Protein AF-A0A7V5FNX6-F1 (afdb_monomer)

Nearest PD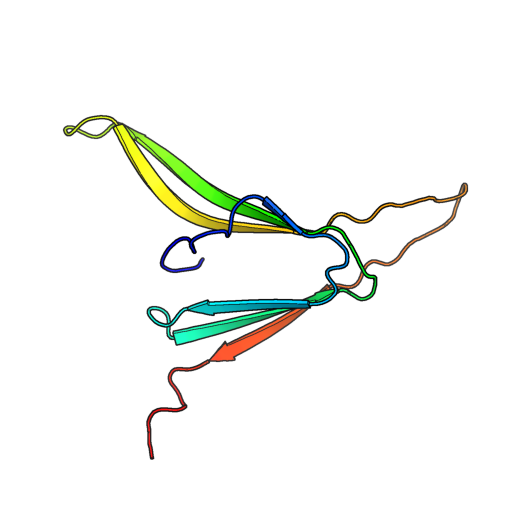B structures (foldseek):
  1k1x-assembly2_B  TM=6.248E-01  e=6.255E-02  Thermococcus litoralis
  1k1x-assembly1_A  TM=6.231E-01  e=1.129E-01  Thermococcus litoralis
  1k1w-assembly1_A  TM=6.092E-01  e=1.932E-01  Thermococcus litoralis
  8amh-assembly2_D  TM=3.805E-01  e=6.012E+00  Rhizobium sp. AAP43
  5m2m-assembly2_M  TM=3.347E-01  e=8.757E+00  Homo sapiens

Sequence (95 aa):
AFSCPLEGETGSFADMQKWVRRDEHFGFELKMKFHDKLELWMFPLETVSLSEGGFERTYQGTTVLPLYRLDLQPGEIREIEIVTEITDLSKNGRN

Foldseek 3Di:
DAPDDDVPQADKDFQDQKDKDDHVPQQKIKIKGWPGGFIKGKDFDWDWDQDPVGIDIDTPGMDIDTDDDDDADVPDDDDTDMDMDMGGRVVVPDD

pLDDT: mean 92.08, std 10.72, range [37.47, 98.06]

Radius of gyration: 17.45 Å; Cα contacts (8 Å, |Δi|>4): 159; chains: 1; bounding box: 44×34×53 Å

Solvent-accessible surface area (backbone atoms only — not comparable to full-atom values): 6076 Å² total; per-residue (Å²): 117,59,87,69,85,61,90,84,45,63,50,77,40,72,77,36,38,66,49,75,50,75,31,80,89,80,27,34,32,45,36,40,38,40,82,59,70,25,4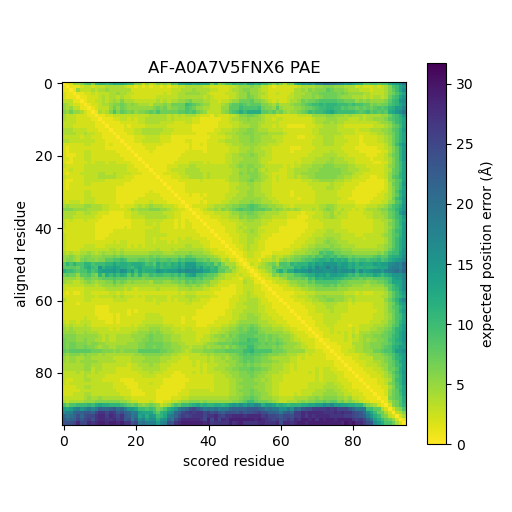0,34,38,29,33,73,40,65,49,78,48,81,54,98,92,39,82,45,78,43,82,66,25,69,47,77,44,79,49,80,89,82,88,75,60,97,91,61,84,83,88,84,65,76,50,74,46,79,44,76,50,70,71,80,76,78,129

Structure (mmCIF, N/CA/C/O backbone):
data_AF-A0A7V5FNX6-F1
#
_entry.id   AF-A0A7V5FNX6-F1
#
loop_
_atom_site.group_PDB
_atom_site.id
_atom_site.type_symbol
_atom_site.label_atom_id
_atom_site.label_alt_id
_atom_site.label_comp_id
_atom_site.label_asym_id
_atom_site.label_entity_id
_atom_site.label_seq_id
_atom_site.pdbx_PDB_ins_code
_atom_site.Cartn_x
_atom_site.Cartn_y
_atom_site.Cartn_z
_atom_site.occupancy
_atom_site.B_iso_or_equiv
_atom_site.auth_seq_id
_atom_site.auth_comp_id
_atom_site.auth_asym_id
_atom_site.auth_atom_id
_atom_site.pdbx_PDB_model_num
ATOM 1 N N . ALA A 1 1 ? 6.903 -6.607 -5.972 1.00 80.62 1 ALA A N 1
ATOM 2 C CA . ALA A 1 1 ? 6.870 -5.223 -6.484 1.00 80.62 1 ALA A CA 1
ATOM 3 C C . ALA A 1 1 ? 6.221 -5.233 -7.862 1.00 80.62 1 ALA A C 1
ATOM 5 O O . ALA A 1 1 ? 6.171 -6.299 -8.466 1.00 80.62 1 ALA A O 1
ATOM 6 N N . PHE A 1 2 ? 5.698 -4.095 -8.317 1.00 93.38 2 PHE A N 1
ATOM 7 C CA . PHE A 1 2 ? 5.244 -3.944 -9.701 1.00 93.38 2 PHE A CA 1
ATOM 8 C C . PHE A 1 2 ? 6.433 -3.558 -10.593 1.00 93.38 2 PHE A C 1
ATOM 10 O O . PHE A 1 2 ? 7.495 -3.210 -10.079 1.00 93.38 2 PHE A O 1
ATOM 17 N N . SER A 1 3 ? 6.287 -3.666 -11.905 1.00 93.75 3 SER A N 1
ATOM 18 C CA . SER A 1 3 ? 7.334 -3.433 -12.900 1.00 93.75 3 SER A CA 1
ATOM 19 C C . SER A 1 3 ? 7.539 -1.951 -13.202 1.00 93.75 3 SER A C 1
ATOM 21 O O . SER A 1 3 ? 8.653 -1.533 -13.502 1.00 93.75 3 SER A O 1
ATOM 23 N N . CYS A 1 4 ? 6.487 -1.143 -13.086 1.00 93.75 4 CYS A N 1
ATOM 24 C CA . CYS A 1 4 ? 6.533 0.300 -13.290 1.00 93.75 4 CYS A CA 1
ATOM 25 C C . CYS A 1 4 ? 5.458 1.016 -12.458 1.00 93.75 4 CYS A C 1
ATOM 27 O O . CYS A 1 4 ? 4.452 0.388 -12.107 1.00 93.75 4 CYS A O 1
ATOM 29 N N . PRO A 1 5 ? 5.637 2.315 -12.145 1.00 93.44 5 PRO A N 1
ATOM 30 C CA . PRO A 1 5 ? 4.574 3.134 -11.572 1.00 93.44 5 PRO A CA 1
ATOM 31 C C . PRO A 1 5 ? 3.448 3.352 -12.594 1.00 93.44 5 PRO A C 1
ATOM 33 O O . PRO A 1 5 ? 3.697 3.408 -13.799 1.00 93.44 5 PRO A O 1
ATOM 36 N N . LEU A 1 6 ? 2.212 3.505 -12.117 1.00 90.25 6 LEU A N 1
ATOM 37 C CA . LEU A 1 6 ? 1.078 3.904 -12.953 1.00 90.25 6 LEU A CA 1
ATOM 38 C C . LEU A 1 6 ? 0.874 5.420 -12.910 1.00 90.25 6 LEU A C 1
ATOM 40 O O . LEU A 1 6 ? 1.067 6.071 -11.880 1.00 90.25 6 LEU A O 1
ATOM 44 N N . GLU A 1 7 ? 0.431 5.984 -14.030 1.00 87.06 7 GLU A N 1
ATOM 45 C CA . GLU A 1 7 ? -0.015 7.372 -14.063 1.00 87.06 7 GLU A CA 1
ATOM 46 C C . GLU A 1 7 ? -1.220 7.551 -13.129 1.00 87.06 7 GLU A C 1
ATOM 48 O O . GLU A 1 7 ? -2.139 6.731 -13.106 1.00 87.06 7 GLU A O 1
ATOM 53 N N . GLY A 1 8 ? -1.189 8.602 -12.309 1.00 85.06 8 GLY A N 1
ATOM 54 C CA . GLY A 1 8 ? -2.220 8.838 -11.301 1.00 85.06 8 GLY A CA 1
ATOM 55 C C . GLY A 1 8 ? -2.176 7.885 -10.101 1.00 85.06 8 GLY A C 1
ATOM 56 O O . GLY A 1 8 ? -3.121 7.894 -9.318 1.00 85.06 8 GLY A O 1
ATOM 57 N N . GLU A 1 9 ? -1.113 7.086 -9.906 1.00 84.75 9 GLU A N 1
ATOM 58 C CA . GLU A 1 9 ? -1.000 6.251 -8.697 1.00 84.75 9 GLU A CA 1
ATOM 59 C C . GLU A 1 9 ? -0.719 7.057 -7.428 1.00 84.75 9 GLU A C 1
ATOM 61 O O . GLU A 1 9 ? -0.938 6.547 -6.339 1.00 84.75 9 GLU A O 1
ATOM 66 N N . THR A 1 10 ? -0.228 8.292 -7.544 1.00 95.50 10 THR A N 1
ATOM 67 C CA . THR A 1 10 ? 0.074 9.132 -6.382 1.00 95.50 10 THR A CA 1
ATOM 68 C C . THR A 1 10 ? -1.148 9.932 -5.964 1.00 95.50 10 THR A C 1
ATOM 70 O O . THR A 1 10 ? -1.613 10.787 -6.717 1.00 95.50 10 THR A O 1
ATOM 73 N N . GLY A 1 11 ? -1.628 9.722 -4.742 1.00 96.38 11 GLY A N 1
ATOM 74 C CA . GLY A 1 11 ? -2.706 10.527 -4.179 1.00 96.38 11 GLY A CA 1
ATOM 75 C C . GLY A 1 11 ? -3.434 9.858 -3.024 1.00 96.38 11 GLY A C 1
ATOM 76 O O . GLY A 1 11 ? -3.034 8.798 -2.536 1.00 96.38 11 GLY A O 1
ATOM 77 N N . SER A 1 12 ? -4.524 10.499 -2.609 1.00 97.19 12 SER A N 1
ATOM 78 C CA . SER A 1 12 ? -5.500 9.946 -1.680 1.00 97.19 12 SER A CA 1
ATOM 79 C C . SER A 1 12 ? -6.815 9.652 -2.398 1.00 97.19 12 SER A C 1
ATOM 81 O O . SER A 1 12 ? -7.290 10.427 -3.229 1.00 97.19 12 SER A O 1
ATOM 83 N N . PHE A 1 13 ? -7.399 8.504 -2.075 1.00 96.50 13 PHE A N 1
ATOM 84 C CA . PHE A 1 13 ? -8.592 7.975 -2.721 1.00 96.50 13 PHE A CA 1
ATOM 85 C C . PHE A 1 13 ? -9.608 7.642 -1.633 1.00 96.50 13 PHE A C 1
ATOM 87 O O . PHE A 1 13 ? -9.398 6.724 -0.843 1.00 96.50 13 PHE A O 1
ATOM 94 N N . ALA A 1 14 ? -10.682 8.424 -1.555 1.00 97.00 14 ALA A N 1
ATOM 95 C CA . ALA A 1 14 ? -11.734 8.247 -0.558 1.00 97.00 14 ALA A CA 1
ATOM 96 C C . ALA A 1 14 ? -12.685 7.093 -0.917 1.00 97.00 14 ALA A C 1
ATOM 98 O O . ALA A 1 14 ? -12.772 6.682 -2.074 1.00 97.00 14 ALA A O 1
ATOM 99 N N . ASP A 1 15 ? -13.421 6.602 0.085 1.00 96.50 15 ASP A N 1
ATOM 100 C CA . ASP A 1 15 ? -14.477 5.587 -0.057 1.00 96.50 15 ASP A CA 1
ATOM 101 C C . ASP A 1 15 ? -14.039 4.290 -0.759 1.00 96.50 15 ASP A C 1
ATOM 103 O O . ASP A 1 15 ? -14.834 3.588 -1.395 1.00 96.50 15 ASP A O 1
ATOM 107 N N . MET A 1 16 ? -12.765 3.937 -0.606 1.00 97.62 16 MET A N 1
ATOM 108 C CA . MET A 1 16 ? -12.176 2.745 -1.191 1.00 97.62 16 MET A CA 1
ATOM 109 C C . MET A 1 16 ? -12.531 1.515 -0.363 1.00 97.62 16 MET A C 1
ATOM 111 O O . MET A 1 16 ? -12.310 1.470 0.842 1.00 97.62 16 MET A O 1
ATOM 115 N N . GLN A 1 17 ? -13.036 0.481 -1.033 1.00 96.94 17 GLN A N 1
ATOM 116 C CA . GLN A 1 17 ? -13.280 -0.840 -0.433 1.00 96.94 17 GLN A CA 1
ATOM 117 C C . GLN A 1 17 ? -12.529 -1.960 -1.168 1.00 96.94 17 GLN A C 1
ATOM 119 O O . GLN A 1 17 ? -12.397 -3.084 -0.688 1.00 96.94 17 GLN A O 1
ATOM 124 N N . LYS A 1 18 ? -12.016 -1.657 -2.360 1.00 97.25 18 LYS A N 1
ATOM 125 C CA . LYS A 1 18 ? -11.281 -2.592 -3.199 1.00 97.25 18 LYS A CA 1
ATOM 126 C C . LYS A 1 18 ? -10.234 -1.836 -3.993 1.00 97.25 18 LYS A C 1
ATOM 128 O O . LYS A 1 18 ? -10.540 -0.814 -4.597 1.00 97.25 18 LYS A O 1
ATOM 133 N N . TRP A 1 19 ? -9.039 -2.393 -4.056 1.00 96.88 19 TRP A N 1
ATOM 134 C CA . TRP A 1 19 ? -7.979 -1.940 -4.937 1.00 96.88 19 TRP A CA 1
ATOM 135 C C . TRP A 1 19 ? -7.487 -3.112 -5.780 1.00 96.88 19 TRP A C 1
ATOM 137 O O . TRP A 1 19 ? -7.398 -4.240 -5.294 1.00 96.88 19 TRP A O 1
ATOM 147 N N . VAL A 1 20 ? -7.223 -2.870 -7.060 1.00 96.19 20 VAL A N 1
ATOM 148 C CA . VAL A 1 20 ? -6.721 -3.888 -7.986 1.00 96.19 20 VAL A CA 1
ATOM 149 C C . VAL A 1 20 ? -5.599 -3.287 -8.792 1.00 96.19 20 VAL A C 1
ATOM 151 O O . VAL A 1 20 ? -5.741 -2.183 -9.317 1.00 96.19 20 VAL A O 1
ATOM 154 N N . ARG A 1 21 ? -4.519 -4.044 -8.939 1.00 95.25 21 ARG A N 1
ATOM 155 C CA . ARG A 1 21 ? -3.447 -3.697 -9.854 1.00 95.25 21 ARG A CA 1
ATOM 156 C C . ARG A 1 21 ? -2.948 -4.910 -10.602 1.00 95.25 21 ARG A C 1
ATOM 158 O O . ARG A 1 21 ? -2.617 -5.936 -10.012 1.00 95.25 21 ARG A O 1
ATOM 165 N N . ARG A 1 22 ? -2.863 -4.735 -11.912 1.00 95.56 22 ARG A N 1
ATOM 166 C CA . ARG A 1 22 ? -2.305 -5.693 -12.851 1.00 95.56 22 ARG A CA 1
ATOM 167 C C . ARG A 1 22 ? -0.882 -5.296 -13.211 1.00 95.56 22 ARG A C 1
ATOM 169 O O . ARG A 1 22 ? -0.596 -4.116 -13.391 1.00 95.56 22 ARG A O 1
ATOM 176 N N . ASP A 1 23 ? -0.029 -6.297 -13.339 1.00 95.00 23 ASP A N 1
ATOM 177 C CA . ASP A 1 23 ? 1.311 -6.188 -13.886 1.00 95.00 23 ASP A CA 1
ATOM 178 C C . ASP A 1 23 ? 1.427 -7.105 -15.098 1.00 95.00 23 ASP A C 1
ATOM 180 O O . ASP A 1 23 ? 1.439 -8.329 -14.965 1.00 95.00 23 ASP A O 1
ATOM 184 N N . GLU A 1 24 ? 1.469 -6.531 -16.294 1.00 93.19 24 GLU A N 1
ATOM 185 C CA . GLU A 1 24 ? 1.581 -7.331 -17.516 1.00 93.19 24 GLU A CA 1
ATOM 186 C C . GLU A 1 24 ? 2.992 -7.875 -17.720 1.00 93.19 24 GLU A C 1
ATOM 188 O O . GLU A 1 24 ? 3.148 -8.991 -18.208 1.00 93.19 24 GLU A O 1
ATOM 193 N N . HIS A 1 25 ? 4.011 -7.123 -17.299 1.00 92.81 25 HIS A N 1
ATOM 194 C CA . HIS A 1 25 ? 5.406 -7.524 -17.440 1.00 92.81 25 HIS A CA 1
ATOM 195 C C . HIS A 1 25 ? 5.733 -8.722 -16.544 1.00 92.81 25 HIS A C 1
ATOM 197 O O . HIS A 1 25 ? 6.341 -9.690 -16.996 1.00 92.81 25 HIS A O 1
ATOM 203 N N . PHE A 1 26 ? 5.287 -8.687 -15.286 1.00 92.62 26 PHE A N 1
ATOM 204 C CA . PHE A 1 26 ? 5.431 -9.814 -14.362 1.00 92.62 26 PHE A CA 1
ATOM 205 C C . PHE A 1 26 ? 4.297 -10.842 -14.458 1.00 92.62 26 PHE A C 1
ATOM 207 O O . PHE A 1 26 ? 4.395 -11.912 -13.860 1.00 92.62 26 PHE A O 1
ATOM 214 N N . GLY A 1 27 ? 3.234 -10.554 -15.211 1.00 95.38 27 GLY A N 1
ATOM 215 C CA . GLY A 1 27 ? 2.152 -11.495 -15.490 1.00 95.38 27 GLY A CA 1
ATOM 216 C C . GLY A 1 27 ? 1.289 -11.847 -14.278 1.00 95.38 27 GLY A C 1
ATOM 217 O O . GLY A 1 27 ? 0.872 -12.997 -14.156 1.00 95.38 27 GLY A O 1
ATOM 218 N N . PHE A 1 28 ? 0.991 -10.895 -13.389 1.00 96.00 28 PHE A N 1
ATOM 219 C CA . PHE A 1 28 ? 0.105 -11.130 -12.240 1.00 96.00 28 PHE A CA 1
ATOM 220 C C . PHE A 1 28 ? -0.897 -9.993 -12.011 1.00 96.00 28 PHE A C 1
ATOM 222 O O . PHE A 1 28 ? -0.732 -8.872 -12.486 1.00 96.00 28 PHE A O 1
ATOM 229 N N . GLU A 1 29 ? -1.945 -10.277 -11.246 1.00 97.19 29 GLU A N 1
ATOM 230 C CA . GLU A 1 29 ? -2.881 -9.285 -10.718 1.00 97.19 29 GLU A CA 1
ATOM 231 C C . GLU A 1 29 ? -2.967 -9.421 -9.200 1.00 97.19 29 GLU A C 1
ATOM 233 O O . GLU A 1 29 ? -3.173 -10.520 -8.689 1.00 97.19 29 GLU A O 1
ATOM 238 N N . LEU A 1 30 ? -2.818 -8.310 -8.481 1.00 97.06 30 LEU A N 1
ATOM 239 C CA . LEU A 1 30 ? -3.051 -8.220 -7.045 1.00 97.06 30 LEU A CA 1
ATOM 240 C C . LEU A 1 30 ? -4.377 -7.502 -6.803 1.00 97.06 30 LEU A C 1
ATOM 242 O O . LEU A 1 30 ? -4.579 -6.377 -7.262 1.00 97.06 30 LEU A O 1
ATOM 246 N N . LYS A 1 31 ? -5.261 -8.131 -6.035 1.00 98.06 31 LYS A N 1
ATOM 247 C CA . LYS A 1 31 ? -6.476 -7.515 -5.501 1.00 98.06 31 LYS A CA 1
ATOM 248 C C . LYS A 1 31 ? -6.345 -7.397 -3.994 1.00 98.06 31 LYS A C 1
ATOM 250 O O . LYS A 1 31 ? -5.966 -8.355 -3.326 1.00 98.06 31 LYS A O 1
ATOM 255 N N . MET A 1 32 ? -6.724 -6.247 -3.465 1.00 97.81 32 MET A N 1
ATOM 256 C CA . MET A 1 32 ? -6.911 -6.006 -2.042 1.00 97.81 32 MET A CA 1
ATOM 257 C C . MET A 1 32 ? -8.373 -5.640 -1.815 1.00 97.81 32 MET A C 1
ATOM 259 O O . MET A 1 32 ? -8.932 -4.823 -2.550 1.00 97.81 32 MET A O 1
ATOM 263 N N . LYS A 1 33 ? -9.005 -6.255 -0.820 1.00 98.00 33 LYS A N 1
ATOM 264 C CA . LYS A 1 33 ? -10.349 -5.908 -0.360 1.00 98.00 33 LYS A CA 1
ATOM 265 C C . LYS A 1 33 ? -10.267 -5.498 1.101 1.00 98.00 33 LYS A C 1
ATOM 267 O O . LYS A 1 33 ? -9.608 -6.165 1.898 1.00 98.00 33 LYS A O 1
ATOM 272 N N . PHE A 1 34 ? -10.947 -4.411 1.416 1.00 96.56 34 PHE A N 1
ATOM 273 C CA . PHE A 1 34 ? -11.052 -3.857 2.755 1.00 96.56 34 PHE A CA 1
ATOM 274 C C . PHE A 1 34 ? -12.465 -4.124 3.262 1.00 96.56 34 PHE A C 1
ATOM 276 O O . PHE A 1 34 ? -13.425 -4.002 2.496 1.00 96.56 34 PHE A O 1
ATOM 283 N N . HIS A 1 35 ? -12.597 -4.528 4.524 1.00 93.69 35 HIS A N 1
ATOM 284 C CA . HIS A 1 35 ? -13.914 -4.761 5.114 1.00 93.69 35 HIS A CA 1
ATOM 285 C C . HIS A 1 35 ? -14.728 -3.455 5.148 1.00 93.69 35 HIS A C 1
ATOM 287 O O . HIS A 1 35 ? -15.816 -3.370 4.572 1.00 93.69 35 HIS A O 1
ATOM 293 N N . ASP A 1 36 ? -14.134 -2.414 5.733 1.00 91.81 36 ASP A N 1
ATOM 294 C CA . ASP A 1 36 ? -14.689 -1.066 5.810 1.00 91.81 36 ASP A CA 1
ATOM 295 C C . ASP A 1 36 ? -14.301 -0.225 4.580 1.00 91.81 36 ASP A C 1
ATOM 297 O O . ASP A 1 36 ? -13.230 -0.403 3.993 1.00 91.81 36 ASP A O 1
ATOM 301 N N . LYS A 1 37 ? -15.158 0.736 4.208 1.00 94.62 37 LYS A N 1
ATOM 302 C CA . LYS A 1 37 ? -14.758 1.814 3.292 1.00 94.62 37 LYS A CA 1
ATOM 303 C C . LYS A 1 37 ? -13.750 2.713 3.994 1.00 94.62 37 LYS A C 1
ATOM 305 O O . LYS A 1 37 ? -13.987 3.143 5.122 1.00 94.62 37 LYS A O 1
ATOM 310 N N . LEU A 1 38 ? -12.656 3.020 3.311 1.00 96.31 38 LEU A N 1
ATOM 311 C CA . LEU A 1 38 ? -11.552 3.781 3.877 1.00 96.31 38 LEU A CA 1
ATOM 312 C C . LEU A 1 38 ? -10.917 4.724 2.860 1.00 96.31 38 LEU A C 1
ATOM 314 O O . LEU A 1 38 ? -11.178 4.655 1.659 1.00 96.31 38 LEU A O 1
ATOM 318 N N . GLU A 1 39 ? -10.073 5.618 3.357 1.00 97.94 39 GLU A N 1
ATOM 319 C CA . GLU A 1 39 ? -9.203 6.427 2.515 1.00 97.94 39 GLU A CA 1
ATOM 320 C C . GLU A 1 39 ? -7.937 5.623 2.202 1.00 97.94 39 GLU A C 1
ATOM 322 O O . GLU A 1 39 ? -7.280 5.107 3.104 1.00 97.94 39 GLU A O 1
ATOM 327 N N . LEU A 1 40 ? -7.601 5.487 0.925 1.00 97.44 40 LEU A N 1
ATOM 328 C CA . LEU A 1 40 ? -6.409 4.787 0.468 1.00 97.44 40 LEU A CA 1
ATOM 329 C C . LEU A 1 40 ? -5.385 5.814 0.006 1.00 97.44 40 LEU A C 1
ATOM 331 O O . LEU A 1 40 ? -5.688 6.628 -0.862 1.00 97.44 40 LEU A O 1
ATOM 335 N N . TRP A 1 41 ? -4.178 5.786 0.556 1.00 97.56 41 TRP A N 1
ATOM 336 C CA . TRP A 1 41 ? -3.061 6.563 0.028 1.00 97.56 41 TRP A CA 1
ATOM 337 C C . TRP A 1 41 ? -2.185 5.673 -0.832 1.00 97.56 41 TRP A C 1
ATOM 339 O O . TRP A 1 41 ? -1.853 4.548 -0.453 1.00 97.56 41 TRP A O 1
ATOM 349 N N . MET A 1 42 ? -1.809 6.184 -1.996 1.00 97.19 42 MET A N 1
ATOM 350 C CA . MET A 1 42 ? -0.948 5.481 -2.932 1.00 97.19 42 MET A CA 1
ATOM 351 C C . MET A 1 42 ? 0.162 6.408 -3.411 1.00 97.19 42 MET A C 1
ATOM 353 O O . MET A 1 42 ? -0.048 7.615 -3.527 1.00 97.19 42 MET A O 1
ATOM 357 N N . PHE A 1 43 ? 1.357 5.854 -3.604 1.00 96.06 43 PHE A N 1
ATOM 358 C CA . PHE A 1 43 ? 2.518 6.552 -4.163 1.00 96.06 43 PHE A CA 1
ATOM 359 C C . PHE A 1 43 ? 3.629 5.551 -4.522 1.00 96.06 43 PHE A C 1
ATOM 361 O O . PHE A 1 43 ? 3.713 4.483 -3.900 1.00 96.06 43 PHE A O 1
ATOM 368 N N . PRO A 1 44 ? 4.519 5.886 -5.471 1.00 95.50 44 PRO A N 1
ATOM 369 C CA . PRO A 1 44 ? 5.670 5.055 -5.787 1.00 95.50 44 PRO A CA 1
ATOM 370 C C . PRO A 1 44 ? 6.693 5.097 -4.648 1.00 95.50 44 PRO A C 1
ATOM 372 O O . PRO A 1 44 ? 7.053 6.161 -4.145 1.00 95.50 44 PRO A O 1
ATOM 375 N N . LEU A 1 45 ? 7.189 3.929 -4.251 1.00 95.19 45 LEU A N 1
ATOM 376 C CA . LEU A 1 45 ? 8.388 3.802 -3.436 1.00 95.19 45 LEU A CA 1
ATOM 377 C C . LEU A 1 45 ? 9.597 3.879 -4.363 1.00 95.19 45 LEU A C 1
ATOM 379 O O . LEU A 1 45 ? 9.776 3.027 -5.233 1.00 95.19 45 LEU A O 1
ATOM 383 N N . GLU A 1 46 ? 10.446 4.877 -4.154 1.00 94.94 46 GLU A N 1
ATOM 384 C CA . GLU A 1 46 ? 11.642 5.082 -4.962 1.00 94.94 46 GLU A CA 1
ATOM 385 C C . GLU A 1 46 ? 12.874 5.260 -4.089 1.00 94.94 46 GLU A C 1
ATOM 387 O O . GLU A 1 46 ? 12.818 5.792 -2.979 1.00 94.94 46 GLU A O 1
ATOM 392 N N . THR A 1 47 ? 14.007 4.833 -4.627 1.00 95.00 47 THR A N 1
ATOM 393 C CA . THR A 1 47 ? 15.324 5.025 -4.026 1.00 95.00 47 THR A CA 1
ATOM 394 C C . THR A 1 47 ? 16.126 5.998 -4.866 1.00 95.00 47 THR A C 1
ATOM 396 O O . THR A 1 47 ? 16.079 5.933 -6.095 1.00 95.00 47 THR A O 1
ATOM 399 N N . VAL A 1 48 ? 16.894 6.862 -4.207 1.00 94.88 48 VAL A N 1
ATOM 400 C CA . VAL A 1 48 ? 17.888 7.714 -4.862 1.00 94.88 48 VAL A CA 1
ATOM 401 C C . VAL A 1 48 ? 19.271 7.145 -4.578 1.00 94.88 48 VAL A C 1
ATOM 403 O O . VAL A 1 48 ? 19.633 6.951 -3.417 1.00 94.88 48 VAL A O 1
ATOM 406 N N . SER A 1 49 ? 20.039 6.888 -5.629 1.00 93.25 49 SER A N 1
ATOM 407 C CA . SER A 1 49 ? 21.433 6.451 -5.550 1.00 93.25 49 SER A CA 1
ATOM 408 C C . SER A 1 49 ? 22.335 7.385 -6.347 1.00 93.25 49 SER A C 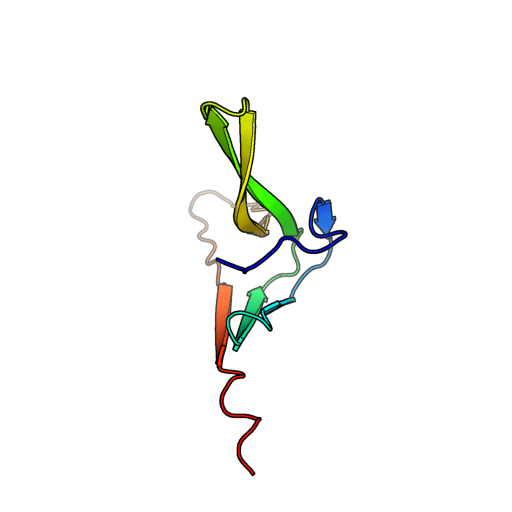1
ATOM 410 O O . SER A 1 49 ? 21.886 8.054 -7.275 1.00 93.25 49 SER A O 1
ATOM 412 N N . LEU A 1 50 ? 23.614 7.437 -5.975 1.00 94.06 50 LEU A N 1
ATOM 413 C CA . LEU A 1 50 ? 24.643 8.145 -6.729 1.00 94.06 50 LEU A CA 1
ATOM 414 C C . LEU A 1 50 ? 25.452 7.125 -7.536 1.00 94.06 50 LEU A C 1
ATOM 416 O O . LEU A 1 50 ? 26.043 6.218 -6.950 1.00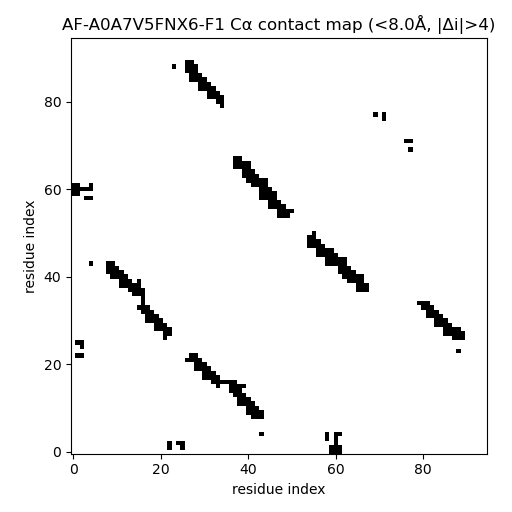 94.06 50 LEU A O 1
ATOM 420 N N . SER A 1 51 ? 25.470 7.280 -8.857 1.00 86.69 51 SER A N 1
ATOM 421 C CA . SER A 1 51 ? 26.300 6.513 -9.790 1.00 86.69 51 SER A CA 1
ATOM 422 C C . SER A 1 51 ? 27.348 7.423 -10.447 1.00 86.69 51 SER A C 1
ATOM 424 O O . SER A 1 51 ? 27.369 8.637 -10.222 1.00 86.69 51 SER A O 1
ATOM 426 N N . GLU A 1 52 ? 28.228 6.858 -11.280 1.00 89.88 52 GLU A N 1
ATOM 427 C CA . GLU A 1 52 ? 29.185 7.640 -12.085 1.00 89.88 52 GLU A CA 1
ATOM 428 C C . GLU A 1 52 ? 28.481 8.603 -13.060 1.00 89.88 52 GLU A C 1
ATOM 430 O O . GLU A 1 52 ? 29.036 9.641 -13.416 1.00 89.88 52 GLU A O 1
ATOM 435 N N . GLY A 1 53 ? 27.241 8.286 -13.453 1.00 88.38 53 GLY A N 1
ATOM 436 C CA . GLY A 1 53 ? 26.391 9.125 -14.300 1.00 88.38 53 GLY A CA 1
ATOM 437 C C . GLY A 1 53 ? 25.628 10.218 -13.545 1.00 88.38 53 GLY A C 1
ATOM 438 O O . GLY A 1 53 ? 24.918 11.002 -14.174 1.00 88.38 53 GLY A O 1
ATOM 439 N N . GLY A 1 54 ? 25.769 10.294 -12.217 1.00 92.06 54 GLY A N 1
ATOM 440 C CA . GLY A 1 54 ? 25.057 11.238 -11.358 1.00 92.06 54 GLY A CA 1
ATOM 441 C C . GLY A 1 54 ? 23.969 10.574 -10.512 1.00 92.06 54 GLY A C 1
ATOM 442 O O . GLY A 1 54 ? 24.056 9.402 -10.156 1.00 92.06 54 GLY A O 1
ATOM 443 N N . PHE A 1 55 ? 22.960 11.353 -10.116 1.00 92.75 55 PHE A N 1
ATOM 444 C CA . PHE A 1 55 ? 21.853 10.842 -9.308 1.00 92.75 55 PHE A CA 1
ATOM 445 C C . PHE A 1 55 ? 20.864 10.046 -10.157 1.00 92.75 55 PHE A C 1
ATOM 447 O O . PHE A 1 55 ? 20.371 10.535 -11.172 1.00 92.75 55 PHE A O 1
ATOM 454 N N . GLU A 1 56 ? 20.501 8.865 -9.672 1.00 92.88 56 GLU A N 1
ATOM 455 C CA . GLU A 1 56 ? 19.484 8.006 -10.268 1.00 92.88 56 GLU A CA 1
ATOM 456 C C . GLU A 1 56 ? 18.339 7.798 -9.276 1.00 92.88 56 GLU A C 1
ATOM 458 O O . GLU A 1 56 ? 18.560 7.421 -8.123 1.00 92.88 56 GLU A O 1
ATOM 463 N N . ARG A 1 57 ? 17.102 8.040 -9.727 1.00 92.62 57 ARG A N 1
ATOM 464 C CA . ARG A 1 57 ? 15.875 7.708 -8.992 1.00 92.62 57 ARG A CA 1
ATOM 465 C C . ARG A 1 57 ? 15.293 6.441 -9.601 1.00 92.62 57 ARG A C 1
ATOM 467 O O . ARG A 1 57 ? 14.935 6.439 -10.775 1.00 92.62 57 ARG A O 1
ATOM 474 N N . THR A 1 58 ? 15.200 5.382 -8.807 1.00 93.25 58 THR A N 1
ATOM 475 C CA . THR A 1 58 ? 14.719 4.074 -9.267 1.00 93.25 58 THR A CA 1
ATOM 476 C C . THR A 1 58 ? 13.445 3.694 -8.532 1.00 93.25 58 THR A C 1
ATOM 478 O O . THR A 1 58 ? 13.399 3.742 -7.303 1.00 93.25 58 THR A O 1
ATOM 481 N N . TYR A 1 59 ? 12.429 3.285 -9.288 1.00 94.75 59 TYR A N 1
ATOM 482 C CA . TYR A 1 59 ? 11.190 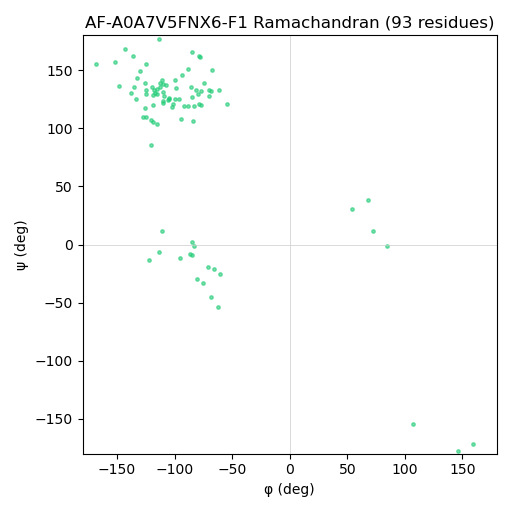2.725 -8.760 1.00 94.75 59 TYR A CA 1
ATOM 483 C C . TYR A 1 59 ? 11.431 1.337 -8.156 1.00 94.75 59 TYR A C 1
ATOM 485 O O . TYR A 1 59 ? 11.994 0.460 -8.805 1.00 94.75 59 TYR A O 1
ATOM 493 N N . GLN A 1 60 ? 10.993 1.138 -6.915 1.00 95.06 60 GLN A N 1
ATOM 494 C CA . GLN A 1 60 ? 11.138 -0.116 -6.162 1.00 95.06 60 GLN A CA 1
ATOM 495 C C . GLN A 1 60 ? 9.794 -0.804 -5.886 1.00 95.06 60 GLN A C 1
ATOM 497 O O . GLN A 1 60 ? 9.745 -1.917 -5.360 1.00 95.06 60 GLN A O 1
ATOM 502 N N . GLY A 1 61 ? 8.684 -0.156 -6.228 1.00 95.12 61 GLY A N 1
ATOM 503 C CA . GLY A 1 61 ? 7.340 -0.671 -6.007 1.00 95.12 61 GLY A CA 1
ATOM 504 C C . GLY A 1 61 ? 6.357 0.445 -5.699 1.00 95.12 61 GLY A C 1
ATOM 505 O O . GLY A 1 61 ? 6.712 1.616 -5.684 1.00 95.12 61 GLY A O 1
ATOM 506 N N . THR A 1 62 ? 5.108 0.082 -5.436 1.00 95.38 62 THR A N 1
ATOM 507 C CA . THR A 1 62 ? 4.066 1.042 -5.061 1.00 95.38 62 THR A CA 1
ATOM 508 C C . THR A 1 62 ? 3.612 0.771 -3.650 1.00 95.38 62 THR A C 1
ATOM 510 O O . THR A 1 62 ? 3.343 -0.373 -3.278 1.00 95.38 62 THR A O 1
ATOM 513 N N . THR A 1 63 ? 3.507 1.846 -2.886 1.00 96.06 63 THR A N 1
ATOM 514 C CA . THR A 1 63 ? 2.908 1.846 -1.564 1.00 96.06 63 THR A CA 1
ATOM 515 C C . THR A 1 63 ? 1.396 1.915 -1.702 1.00 96.06 63 THR A C 1
ATOM 517 O O . THR A 1 63 ? 0.872 2.750 -2.435 1.00 96.06 63 THR A O 1
ATOM 520 N N . VAL A 1 64 ? 0.702 1.052 -0.965 1.00 95.69 64 VAL A N 1
ATOM 521 C CA . VAL A 1 64 ? -0.751 1.085 -0.792 1.00 95.69 64 VAL A CA 1
ATOM 522 C C . VAL A 1 64 ? -1.020 1.127 0.702 1.00 95.69 64 VAL A C 1
ATOM 524 O O . VAL A 1 64 ? -0.764 0.153 1.409 1.00 95.69 64 VAL A O 1
ATOM 527 N N . LEU A 1 65 ? -1.493 2.269 1.186 1.00 96.25 65 LEU A N 1
ATOM 528 C CA . LEU A 1 65 ? -1.690 2.538 2.603 1.00 96.25 65 LEU A CA 1
ATOM 529 C C . LEU A 1 65 ? -3.189 2.732 2.881 1.00 96.25 65 LEU A C 1
ATOM 531 O O . LEU A 1 65 ? -3.728 3.783 2.539 1.00 96.25 65 LEU A O 1
ATOM 535 N N . PRO A 1 66 ? -3.885 1.740 3.463 1.00 96.25 66 PRO A N 1
ATOM 536 C CA . PRO A 1 66 ? -5.270 1.894 3.901 1.00 96.25 66 PRO A CA 1
ATOM 537 C C . PRO A 1 66 ? -5.345 2.635 5.245 1.00 96.25 66 PRO A C 1
ATOM 539 O O . PRO A 1 66 ? -4.782 2.178 6.241 1.00 96.25 66 PRO A O 1
ATOM 542 N N . LEU A 1 67 ? -6.041 3.774 5.289 1.00 96.62 67 LEU A N 1
ATOM 543 C CA . LEU A 1 67 ? -6.199 4.591 6.494 1.00 96.62 67 LEU A CA 1
ATOM 544 C C . LEU A 1 67 ? -7.497 4.231 7.229 1.00 96.62 67 LEU A C 1
ATOM 546 O O . LEU A 1 67 ? -8.590 4.612 6.812 1.00 96.62 67 LEU A O 1
ATOM 550 N N . TYR A 1 68 ? -7.368 3.563 8.376 1.00 94.31 68 TYR A N 1
ATOM 551 C CA . TYR A 1 68 ? -8.484 3.295 9.285 1.00 94.31 68 TYR A CA 1
ATOM 552 C C . TYR A 1 68 ? -8.600 4.409 10.328 1.00 94.31 68 TYR A C 1
ATOM 554 O O . TYR A 1 68 ? -7.681 4.636 11.116 1.00 94.31 68 TYR A O 1
ATOM 562 N N . ARG A 1 69 ? -9.743 5.102 10.351 1.00 91.38 69 ARG A N 1
ATOM 563 C CA . ARG A 1 69 ? -10.079 6.048 11.423 1.00 91.38 69 ARG A CA 1
ATOM 564 C C . ARG A 1 69 ? -10.693 5.261 12.574 1.00 91.38 69 ARG A C 1
ATOM 566 O O . ARG A 1 69 ? -11.813 4.776 12.458 1.00 91.38 69 ARG A O 1
ATOM 573 N N . LEU A 1 70 ? -9.929 5.103 13.648 1.00 92.12 70 LEU A N 1
ATOM 574 C CA . LEU A 1 70 ? -10.335 4.347 14.826 1.00 92.12 70 LEU A CA 1
ATOM 575 C C . LEU A 1 70 ? -10.810 5.311 15.913 1.00 92.12 70 LEU A C 1
ATOM 577 O O . LEU A 1 70 ? -10.070 6.213 16.301 1.00 92.12 70 LEU A O 1
ATOM 581 N N . ASP A 1 71 ? -12.027 5.098 16.398 1.00 93.12 71 ASP A N 1
ATOM 582 C CA . ASP A 1 71 ? -12.569 5.727 17.601 1.00 93.12 71 ASP A CA 1
ATOM 583 C C . ASP A 1 71 ? -12.888 4.593 18.576 1.00 93.12 71 ASP A C 1
ATOM 585 O O . ASP A 1 71 ? -1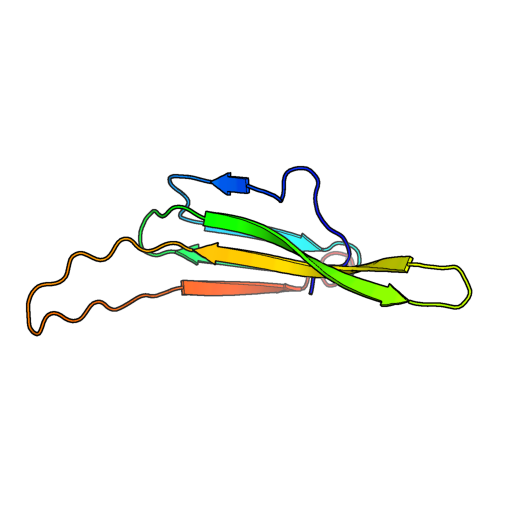3.795 3.806 18.314 1.00 93.12 71 ASP A O 1
ATOM 589 N N . LEU A 1 72 ? -12.054 4.428 19.607 1.00 95.81 72 LEU A N 1
ATOM 590 C CA . LEU A 1 72 ? -12.096 3.282 20.519 1.00 95.81 72 LEU A CA 1
ATOM 591 C C . LEU A 1 72 ? -12.232 3.753 21.962 1.00 95.81 72 LEU A C 1
ATOM 593 O O . LEU A 1 72 ? -11.483 4.620 22.421 1.00 95.81 72 LEU A O 1
ATOM 597 N N . GLN A 1 73 ? -13.150 3.132 22.696 1.00 97.06 73 GLN A N 1
ATOM 598 C CA . GLN A 1 73 ? -13.297 3.326 24.135 1.00 97.06 73 GLN A CA 1
ATOM 599 C C . GLN A 1 73 ? -12.245 2.525 24.926 1.00 97.06 73 GLN A C 1
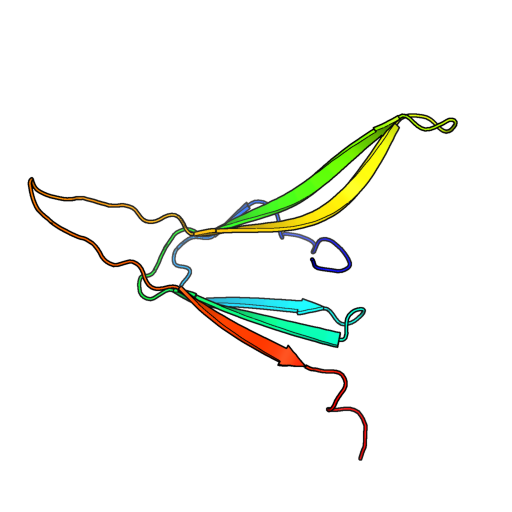ATOM 601 O O . GLN A 1 73 ? -11.647 1.579 24.403 1.00 97.06 73 GLN A O 1
ATOM 606 N N . PRO A 1 74 ? -12.000 2.853 26.211 1.00 97.44 74 PRO A N 1
ATOM 607 C CA . PRO A 1 74 ? -11.092 2.075 27.048 1.00 97.44 74 PRO A CA 1
ATOM 608 C C . PRO A 1 74 ? -11.474 0.589 27.092 1.00 97.44 74 PRO A C 1
ATOM 610 O O . PRO A 1 74 ? -12.569 0.228 27.516 1.00 97.44 74 PRO A O 1
ATOM 613 N N . GLY A 1 75 ? -10.546 -0.272 26.670 1.00 96.81 75 GLY A N 1
ATOM 614 C CA . GLY A 1 75 ? -10.745 -1.724 26.613 1.00 96.81 75 GLY A CA 1
ATOM 615 C C . GLY A 1 75 ? -11.434 -2.234 25.344 1.00 96.81 75 GLY A C 1
ATOM 616 O O . GLY A 1 75 ? -11.596 -3.445 25.205 1.00 96.81 75 GLY A O 1
ATOM 617 N N . GLU A 1 76 ? -11.813 -1.356 24.415 1.00 97.31 76 GLU A N 1
ATOM 618 C CA . GLU A 1 76 ? -12.369 -1.754 23.124 1.00 97.31 76 GLU A CA 1
ATOM 619 C C . GLU A 1 76 ? -11.276 -2.300 22.196 1.00 97.31 76 GLU A C 1
ATOM 621 O O . GLU A 1 76 ? -10.166 -1.768 22.117 1.00 97.31 76 GLU A O 1
ATOM 626 N N . ILE A 1 77 ? -11.604 -3.377 21.481 1.00 95.31 77 ILE A N 1
ATOM 627 C CA . ILE A 1 77 ? -10.730 -4.016 20.498 1.00 95.31 77 ILE A CA 1
ATOM 628 C C . ILE A 1 77 ? -11.377 -3.860 19.128 1.00 95.31 77 ILE A C 1
ATOM 630 O O . ILE A 1 77 ? -12.540 -4.216 18.941 1.00 95.31 77 ILE A O 1
ATOM 634 N N . ARG A 1 78 ? -10.601 -3.374 18.157 1.00 93.94 78 ARG A N 1
ATOM 635 C CA . ARG A 1 78 ? -10.984 -3.374 16.746 1.00 93.94 78 ARG A CA 1
ATOM 636 C C . ARG A 1 78 ? -10.130 -4.370 15.986 1.00 93.94 78 ARG A C 1
ATOM 638 O O . ARG A 1 78 ? -8.909 -4.238 15.941 1.00 93.94 78 ARG A O 1
ATOM 645 N N . GLU A 1 79 ? -10.790 -5.326 15.353 1.00 94.38 79 GLU A N 1
ATOM 646 C CA . GLU A 1 79 ? -10.156 -6.201 14.377 1.00 94.38 79 GLU A CA 1
ATOM 647 C C . GLU A 1 79 ? -10.182 -5.536 13.001 1.00 94.38 79 GLU A C 1
ATOM 649 O O . GLU A 1 79 ? -11.185 -4.948 12.590 1.00 94.38 79 GLU A O 1
ATOM 654 N N . ILE A 1 80 ? -9.052 -5.604 12.304 1.00 94.00 80 ILE A N 1
ATOM 655 C CA . ILE A 1 80 ? -8.894 -5.075 10.954 1.00 94.00 80 ILE A CA 1
ATOM 656 C C . ILE A 1 80 ? -8.546 -6.247 10.050 1.00 94.00 80 ILE A C 1
ATOM 658 O O . ILE A 1 80 ? -7.514 -6.891 10.230 1.00 94.00 80 ILE A O 1
ATOM 662 N N . GLU A 1 81 ? -9.396 -6.493 9.058 1.00 94.12 81 GLU A N 1
ATOM 663 C CA . GLU A 1 81 ? -9.174 -7.518 8.047 1.00 94.12 81 GLU A CA 1
ATOM 664 C C . GLU A 1 81 ? -8.883 -6.874 6.689 1.00 94.12 81 GLU A C 1
ATOM 666 O O . GLU A 1 81 ? -9.608 -5.996 6.210 1.00 94.12 81 GLU A O 1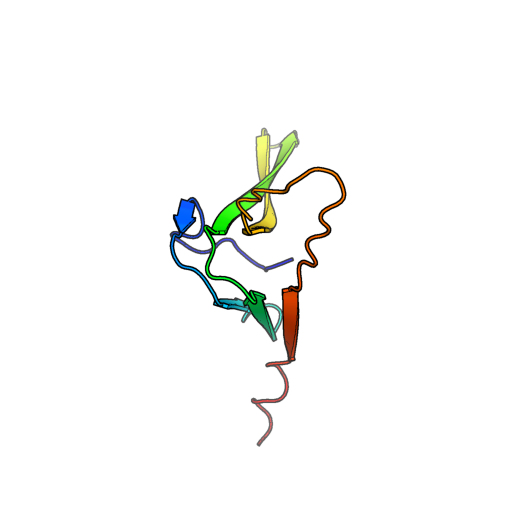
ATOM 671 N N . ILE A 1 82 ? -7.812 -7.347 6.051 1.00 95.81 82 ILE A N 1
ATOM 672 C CA . ILE A 1 82 ? -7.465 -7.015 4.672 1.00 95.81 82 ILE A CA 1
ATOM 673 C C . ILE A 1 82 ? -7.295 -8.328 3.925 1.00 95.81 82 ILE A C 1
ATOM 675 O O . ILE A 1 82 ? -6.399 -9.115 4.231 1.00 95.81 82 ILE A O 1
ATOM 679 N N . VAL A 1 83 ? -8.134 -8.547 2.918 1.00 97.69 83 VAL A N 1
ATOM 680 C CA . VAL A 1 83 ? -8.071 -9.756 2.096 1.00 97.69 83 VAL A CA 1
ATOM 681 C C . VAL A 1 83 ? -7.264 -9.457 0.844 1.00 97.69 83 VAL A C 1
ATOM 683 O O . VAL A 1 83 ? -7.592 -8.536 0.093 1.00 97.69 83 VAL A O 1
ATOM 686 N N . THR A 1 84 ? -6.224 -10.251 0.601 1.00 97.19 84 THR A N 1
ATOM 687 C CA . THR A 1 84 ? -5.387 -10.153 -0.595 1.00 97.19 84 THR A CA 1
ATOM 688 C C . THR A 1 84 ? -5.558 -11.385 -1.476 1.00 97.19 84 THR A C 1
ATOM 690 O O . THR A 1 84 ? -5.655 -12.513 -1.001 1.00 97.19 84 THR A O 1
ATOM 693 N N . GLU A 1 85 ? -5.624 -11.169 -2.784 1.00 98.00 85 GLU A N 1
ATOM 694 C CA . GLU A 1 85 ? -5.748 -12.228 -3.784 1.00 98.00 85 GLU A CA 1
ATOM 695 C C . GLU A 1 85 ? -4.751 -11.944 -4.904 1.00 98.00 85 GLU A C 1
ATOM 697 O O . GLU A 1 85 ? -4.766 -10.857 -5.485 1.00 98.00 85 GLU A O 1
ATOM 702 N N . ILE A 1 86 ? -3.886 -12.913 -5.203 1.00 96.81 86 ILE A N 1
ATOM 703 C CA . ILE A 1 86 ? -2.934 -12.836 -6.314 1.00 96.81 86 ILE A CA 1
ATOM 704 C C . ILE A 1 86 ? -3.373 -13.827 -7.384 1.00 96.81 86 ILE A C 1
ATOM 706 O O . ILE A 1 86 ? -3.514 -15.019 -7.115 1.00 96.81 86 ILE A O 1
ATOM 710 N N . THR A 1 87 ? -3.581 -13.334 -8.601 1.00 97.50 87 THR A N 1
ATOM 711 C CA . THR A 1 87 ? -3.908 -14.153 -9.772 1.00 97.50 87 THR A CA 1
ATOM 712 C C . THR A 1 87 ? -2.725 -14.176 -10.732 1.00 97.50 87 THR A C 1
ATOM 714 O O . THR A 1 87 ? -2.233 -13.125 -11.133 1.00 97.50 87 THR A O 1
ATOM 717 N N . ASP A 1 88 ? -2.291 -15.373 -11.123 1.00 95.81 88 ASP A N 1
ATOM 718 C CA . ASP A 1 88 ? -1.312 -15.583 -12.194 1.00 95.81 88 ASP A CA 1
ATOM 719 C C . ASP A 1 88 ? -1.996 -15.418 -13.560 1.00 95.81 88 ASP A C 1
ATOM 721 O O . ASP A 1 88 ? -2.952 -16.128 -13.883 1.00 95.81 88 ASP A O 1
ATOM 725 N N . LEU A 1 89 ? -1.514 -14.468 -14.357 1.00 91.69 89 LEU A N 1
ATOM 726 C CA . LEU A 1 89 ? -2.060 -14.129 -15.669 1.00 91.69 89 LEU A CA 1
ATOM 727 C C . LEU A 1 89 ? -1.330 -14.834 -16.817 1.00 91.69 89 LEU A C 1
ATOM 729 O O . LEU A 1 89 ? -1.847 -14.855 -17.936 1.00 91.69 89 LEU A O 1
ATOM 733 N N . SER A 1 90 ? -0.174 -15.454 -16.560 1.00 78.75 90 SER A N 1
ATOM 734 C CA . SER A 1 90 ? 0.616 -16.170 -17.574 1.00 78.75 90 SER A CA 1
ATOM 735 C C . SER A 1 90 ? -0.100 -17.411 -18.125 1.00 78.75 90 SER A C 1
ATOM 737 O O . SER A 1 90 ? 0.186 -17.877 -19.230 1.00 78.75 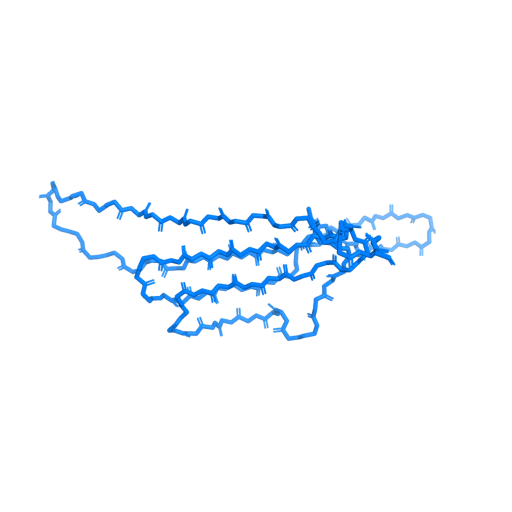90 SER A O 1
ATOM 739 N N . LYS A 1 91 ? -1.080 -17.934 -17.381 1.00 62.53 91 LYS A N 1
ATOM 740 C CA . LYS A 1 91 ? -1.831 -19.150 -17.723 1.00 62.53 91 LYS A CA 1
ATOM 741 C C . LYS A 1 91 ? -3.018 -18.923 -18.664 1.00 62.53 91 LYS A C 1
ATOM 743 O O . LYS A 1 91 ? -3.545 -19.896 -19.188 1.00 62.53 91 LYS A O 1
ATOM 748 N N . ASN A 1 92 ? -3.397 -17.674 -18.944 1.00 56.16 92 ASN A N 1
ATOM 749 C CA . ASN A 1 92 ? -4.527 -17.358 -19.830 1.00 56.16 92 ASN A CA 1
ATOM 750 C C . ASN A 1 92 ? -4.164 -17.318 -21.332 1.00 56.16 92 ASN A C 1
ATOM 752 O O . ASN A 1 92 ? -5.026 -17.014 -22.150 1.00 56.16 92 ASN A O 1
ATOM 756 N N . GLY A 1 93 ? -2.909 -17.616 -21.702 1.00 52.03 93 GLY A N 1
ATOM 757 C CA . GLY A 1 93 ? -2.397 -17.540 -23.080 1.00 52.03 93 GLY A CA 1
ATOM 758 C C . GLY A 1 93 ? -2.072 -18.877 -23.761 1.00 52.03 93 GLY A C 1
ATOM 759 O O . GLY A 1 93 ? -1.416 -18.872 -24.797 1.00 52.03 93 GLY A O 1
ATOM 760 N N . ARG A 1 94 ? -2.474 -20.024 -23.195 1.00 41.75 94 ARG A N 1
ATOM 761 C CA . ARG A 1 94 ? -2.350 -21.340 -23.849 1.00 41.75 94 ARG A CA 1
ATOM 762 C C . ARG A 1 94 ? -3.727 -21.982 -24.012 1.00 41.75 94 ARG A C 1
ATOM 764 O O . ARG A 1 94 ? -4.137 -22.765 -23.162 1.00 41.75 94 ARG A O 1
ATOM 771 N N . ASN A 1 95 ? -4.399 -21.628 -25.103 1.00 37.47 95 ASN A N 1
ATOM 772 C CA . ASN A 1 95 ? -5.372 -22.465 -25.807 1.00 37.47 95 ASN A CA 1
ATOM 773 C C . ASN A 1 95 ? -4.968 -22.505 -27.279 1.00 37.47 95 ASN A C 1
ATOM 775 O O . ASN A 1 95 ? -4.606 -21.423 -27.794 1.00 37.47 95 ASN A O 1
#

Mean predicted aligned error: 5.03 Å

Secondary structure (DSSP, 8-state):
--SSPPTT-SEEEEEEEEEEEEETTTTEEEEEEEEEEEEEEEEEEEEEEEETTEEEEEEEEEEEEEE------TT------EEEEEEE-GGGG--